Protein AF-A0A497MJ88-F1 (afdb_monomer)

Structure (mmCIF, N/CA/C/O backbone):
data_AF-A0A497MJ88-F1
#
_entry.id   AF-A0A497MJ88-F1
#
loop_
_atom_site.group_PDB
_atom_site.id
_atom_site.type_symbol
_atom_site.label_atom_id
_atom_site.label_alt_id
_atom_site.label_comp_id
_atom_site.label_asym_id
_atom_site.label_entity_id
_atom_site.label_seq_id
_atom_site.pdbx_PDB_ins_code
_atom_site.Cartn_x
_atom_site.Cartn_y
_atom_site.Cartn_z
_atom_site.occupancy
_atom_site.B_iso_or_equiv
_atom_site.auth_seq_id
_atom_site.auth_comp_id
_atom_site.auth_asym_id
_atom_site.auth_atom_id
_atom_site.pdbx_PDB_model_num
ATOM 1 N N . MET A 1 1 ? 22.634 -0.927 -23.221 1.00 44.06 1 MET A N 1
ATOM 2 C CA . MET A 1 1 ? 22.825 0.009 -22.081 1.00 44.06 1 MET A CA 1
ATOM 3 C C . MET A 1 1 ? 21.522 0.657 -21.545 1.00 44.06 1 MET A C 1
ATOM 5 O O . MET A 1 1 ? 21.605 1.577 -20.744 1.00 44.06 1 MET A O 1
ATOM 9 N N . LYS A 1 2 ? 20.305 0.177 -21.884 1.00 48.03 2 LYS A N 1
ATOM 10 C CA . LYS A 1 2 ? 19.028 0.819 -21.472 1.00 48.03 2 LYS A CA 1
ATOM 11 C C . LYS A 1 2 ? 18.479 0.427 -20.077 1.00 48.03 2 LYS A C 1
ATOM 13 O O . LYS A 1 2 ? 17.581 1.098 -19.585 1.00 48.03 2 LYS A O 1
ATOM 18 N N . LYS A 1 3 ? 19.014 -0.609 -19.409 1.00 45.78 3 LYS A N 1
ATOM 19 C CA . LYS A 1 3 ? 18.474 -1.135 -18.129 1.00 45.78 3 LYS A CA 1
ATOM 20 C C . LYS A 1 3 ? 18.735 -0.249 -16.894 1.00 45.78 3 LYS A C 1
ATOM 22 O O . LYS A 1 3 ? 17.919 -0.237 -15.982 1.00 45.78 3 LYS A O 1
ATOM 27 N N . ALA A 1 4 ? 19.826 0.522 -16.859 1.00 47.03 4 ALA A N 1
ATOM 28 C CA . ALA A 1 4 ? 20.227 1.268 -15.656 1.00 47.03 4 ALA A CA 1
ATOM 29 C C . ALA A 1 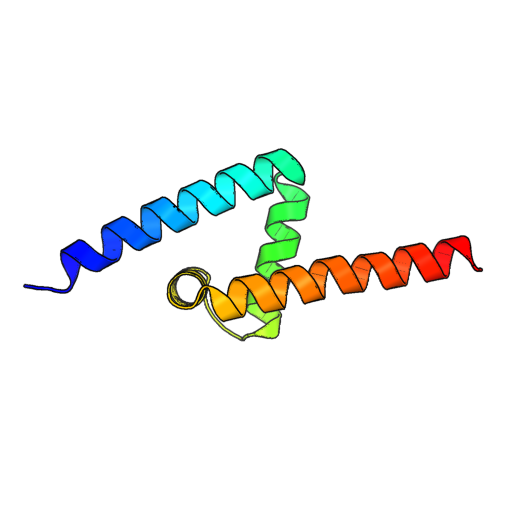4 ? 19.386 2.533 -15.386 1.00 47.03 4 ALA A C 1
ATOM 31 O O . ALA A 1 4 ? 19.165 2.897 -14.235 1.00 47.03 4 ALA A O 1
ATOM 32 N N . LYS A 1 5 ? 18.884 3.191 -16.441 1.00 43.22 5 LYS A N 1
ATOM 33 C CA . LYS A 1 5 ? 18.132 4.455 -16.327 1.00 43.22 5 LYS A CA 1
ATOM 34 C C . LYS A 1 5 ? 16.703 4.240 -15.809 1.00 43.22 5 LYS A C 1
ATOM 36 O O . LYS A 1 5 ? 16.210 5.048 -15.032 1.00 43.22 5 LYS A O 1
ATOM 41 N N . SER A 1 6 ? 16.091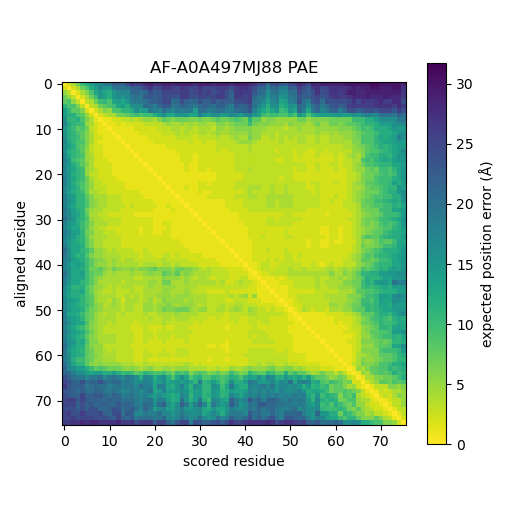 3.119 -16.197 1.00 54.16 6 SER A N 1
ATOM 42 C CA . SER A 1 6 ? 14.767 2.676 -15.740 1.00 54.16 6 SER A CA 1
ATOM 43 C C . SER A 1 6 ? 14.747 2.430 -14.223 1.00 54.16 6 SER A C 1
ATOM 45 O O . SER A 1 6 ? 13.899 2.957 -13.512 1.00 54.16 6 SER A O 1
ATOM 47 N N . ASN A 1 7 ? 15.774 1.758 -13.695 1.00 62.06 7 ASN A N 1
ATOM 48 C CA . ASN A 1 7 ? 15.847 1.350 -12.289 1.00 62.06 7 ASN A CA 1
ATOM 49 C C . ASN A 1 7 ? 15.920 2.533 -11.288 1.00 62.06 7 ASN A C 1
ATOM 51 O O . ASN A 1 7 ? 15.488 2.413 -10.148 1.00 62.06 7 ASN A O 1
ATOM 55 N N . ASN A 1 8 ? 16.430 3.703 -11.692 1.00 77.50 8 ASN A N 1
ATOM 56 C CA . ASN A 1 8 ? 16.516 4.871 -10.799 1.00 77.50 8 ASN A CA 1
ATOM 57 C C . ASN A 1 8 ? 15.154 5.570 -10.615 1.00 77.50 8 ASN A C 1
ATOM 59 O O . ASN A 1 8 ? 14.813 5.982 -9.509 1.00 77.50 8 ASN A O 1
ATOM 63 N N . ALA A 1 9 ? 14.344 5.663 -11.675 1.00 79.25 9 ALA A N 1
ATOM 64 C CA . ALA A 1 9 ? 13.035 6.314 -11.601 1.00 79.25 9 ALA A CA 1
ATOM 65 C C . ALA A 1 9 ? 12.071 5.557 -10.671 1.00 79.25 9 ALA A C 1
ATOM 67 O O . ALA A 1 9 ? 11.460 6.172 -9.799 1.00 79.25 9 ALA A O 1
ATOM 68 N N . TYR A 1 10 ? 12.010 4.225 -10.787 1.00 76.75 10 TYR A N 1
ATOM 69 C CA . TYR A 1 10 ? 11.165 3.396 -9.920 1.00 76.75 10 TYR A CA 1
ATOM 70 C C . TYR A 1 10 ? 11.574 3.476 -8.451 1.00 76.75 10 TYR A C 1
ATOM 72 O O . TYR A 1 10 ? 10.710 3.587 -7.590 1.00 76.75 10 TYR A O 1
ATOM 80 N N . LYS A 1 11 ? 12.878 3.527 -8.153 1.00 83.19 11 LYS A N 1
ATOM 81 C CA . LYS A 1 11 ? 13.361 3.707 -6.775 1.00 83.19 11 LYS A CA 1
ATOM 82 C C . LYS A 1 11 ? 12.931 5.038 -6.163 1.00 83.19 11 LYS A C 1
ATOM 84 O O . LYS A 1 11 ? 12.599 5.082 -4.985 1.00 83.19 11 LYS A O 1
ATOM 89 N N . ARG A 1 12 ? 12.915 6.118 -6.952 1.00 87.88 12 ARG A N 1
ATOM 90 C CA . ARG A 1 12 ? 12.436 7.429 -6.482 1.00 87.88 12 ARG A CA 1
ATOM 91 C C . ARG A 1 12 ? 10.935 7.416 -6.212 1.00 87.88 12 ARG A C 1
ATOM 93 O O . ARG A 1 12 ? 10.510 7.943 -5.194 1.00 87.88 12 ARG A O 1
ATOM 100 N N . ILE A 1 13 ? 10.153 6.794 -7.093 1.00 84.56 13 ILE A N 1
ATOM 101 C CA . ILE A 1 13 ? 8.704 6.646 -6.900 1.00 84.56 13 ILE A CA 1
ATOM 102 C C . ILE A 1 13 ? 8.415 5.793 -5.661 1.00 84.56 13 ILE A C 1
ATOM 104 O O . ILE A 1 13 ? 7.618 6.201 -4.825 1.00 84.56 13 ILE A O 1
ATOM 108 N N . ALA A 1 14 ? 9.110 4.665 -5.501 1.00 86.06 14 ALA A N 1
ATOM 109 C CA . ALA A 1 14 ? 8.996 3.804 -4.328 1.00 86.06 14 ALA A CA 1
ATOM 110 C C . ALA A 1 14 ? 9.302 4.563 -3.028 1.00 86.06 14 ALA A C 1
ATOM 112 O O . ALA A 1 14 ? 8.533 4.479 -2.079 1.00 86.06 14 ALA A O 1
ATOM 113 N N . ALA A 1 15 ? 10.380 5.354 -3.006 1.00 91.06 15 ALA A N 1
ATOM 114 C CA . ALA A 1 15 ? 10.738 6.167 -1.847 1.00 91.06 15 ALA A CA 1
ATOM 115 C C . ALA A 1 15 ? 9.670 7.223 -1.516 1.00 91.06 15 ALA A C 1
ATOM 117 O O . ALA A 1 15 ? 9.338 7.403 -0.350 1.00 91.06 15 ALA A O 1
ATOM 118 N N . LEU A 1 16 ? 9.101 7.886 -2.530 1.00 92.50 16 LEU A N 1
ATOM 119 C CA . LEU A 1 16 ? 8.022 8.859 -2.328 1.00 92.50 16 LEU A CA 1
ATOM 120 C C . LEU A 1 16 ? 6.752 8.196 -1.789 1.00 92.50 16 LEU A C 1
ATOM 122 O O . LEU A 1 16 ? 6.133 8.728 -0.872 1.00 92.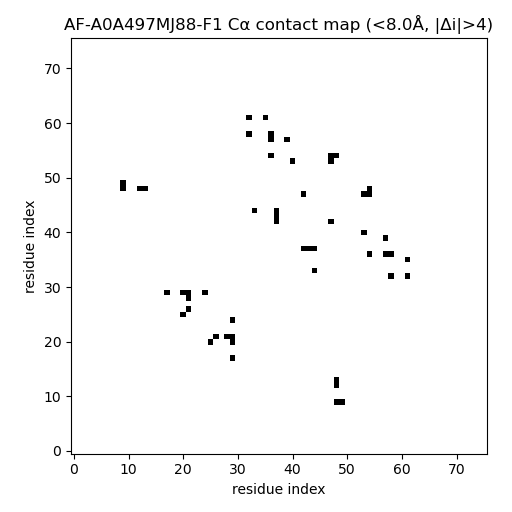50 16 LEU A O 1
ATOM 126 N N . ILE A 1 17 ? 6.367 7.038 -2.332 1.00 90.62 17 ILE A N 1
ATOM 127 C CA . ILE A 1 17 ? 5.216 6.270 -1.837 1.00 90.62 17 ILE A CA 1
ATOM 128 C C . ILE A 1 17 ? 5.441 5.875 -0.380 1.00 90.62 17 ILE A C 1
ATOM 130 O O . ILE A 1 17 ? 4.555 6.083 0.446 1.00 90.62 17 ILE A O 1
ATOM 134 N N . ASP A 1 18 ? 6.627 5.361 -0.061 1.00 92.44 18 ASP A N 1
ATOM 135 C CA . ASP A 1 18 ? 6.969 4.943 1.294 1.00 92.44 18 ASP A CA 1
ATOM 136 C C . ASP A 1 18 ? 6.938 6.111 2.281 1.00 92.44 18 ASP A C 1
ATOM 138 O O . ASP A 1 18 ? 6.354 6.006 3.358 1.00 92.44 18 ASP A O 1
ATOM 142 N N . GLU A 1 19 ? 7.481 7.263 1.893 1.00 96.19 19 GLU A N 1
ATOM 143 C CA . GLU A 1 19 ? 7.404 8.484 2.690 1.00 96.19 19 GLU A CA 1
ATOM 144 C C . GLU A 1 19 ? 5.948 8.898 2.950 1.00 96.19 19 GLU A C 1
ATOM 146 O O . GLU A 1 19 ? 5.577 9.164 4.097 1.00 96.19 19 GLU A O 1
ATOM 151 N N . GLN A 1 20 ? 5.103 8.923 1.912 1.00 95.38 20 GLN A N 1
ATOM 152 C CA . G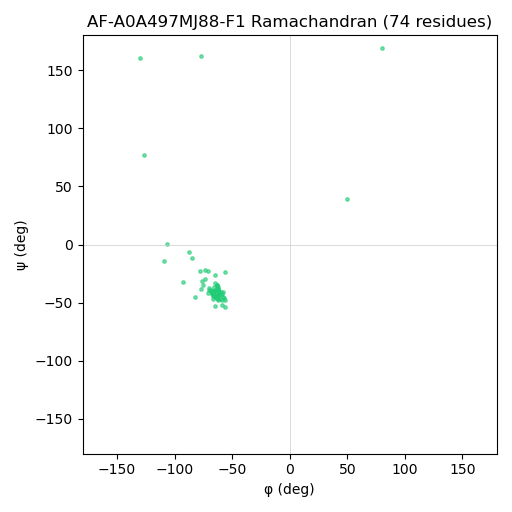LN A 1 20 ? 3.707 9.343 2.065 1.00 95.38 20 GLN A CA 1
ATOM 153 C C . GLN A 1 20 ? 2.890 8.355 2.902 1.00 95.38 20 GLN A C 1
ATOM 155 O O . GLN A 1 20 ? 2.123 8.786 3.764 1.00 95.38 20 GLN A O 1
ATOM 160 N N . LEU A 1 21 ? 3.066 7.045 2.705 1.00 92.81 21 LEU A N 1
ATOM 161 C CA . LEU A 1 21 ? 2.374 6.041 3.514 1.00 92.81 21 LEU A CA 1
ATOM 162 C C . LEU A 1 21 ? 2.789 6.133 4.982 1.00 92.81 21 LEU A C 1
ATOM 164 O O . LEU A 1 21 ? 1.920 6.197 5.852 1.00 92.81 21 LEU A O 1
ATOM 168 N N . ASN A 1 22 ? 4.091 6.250 5.259 1.00 95.88 22 ASN A N 1
ATOM 169 C CA . ASN A 1 22 ? 4.588 6.407 6.625 1.00 95.88 22 ASN A CA 1
ATOM 170 C C . ASN A 1 22 ? 4.073 7.693 7.282 1.00 95.88 22 ASN A C 1
ATOM 172 O O . ASN A 1 22 ? 3.774 7.689 8.475 1.00 95.88 22 ASN A O 1
ATOM 176 N N . LYS A 1 23 ? 3.935 8.785 6.522 1.00 95.56 23 LYS A N 1
ATOM 177 C CA . LYS A 1 23 ? 3.391 10.054 7.023 1.00 95.56 23 LYS A CA 1
ATOM 178 C C . LYS A 1 23 ? 1.900 9.969 7.361 1.00 95.56 23 LYS A C 1
ATOM 180 O O . LYS A 1 23 ? 1.476 10.578 8.338 1.00 95.56 23 LYS A O 1
ATOM 185 N N . ILE A 1 24 ? 1.113 9.255 6.556 1.00 93.56 24 ILE A N 1
ATOM 186 C CA . ILE A 1 24 ? -0.346 9.161 6.725 1.00 93.56 24 ILE A CA 1
ATOM 187 C C . ILE A 1 24 ? -0.716 8.109 7.774 1.00 93.56 24 ILE A C 1
ATOM 189 O O . ILE A 1 24 ? -1.571 8.356 8.620 1.00 93.56 24 ILE A O 1
ATOM 193 N N . PHE A 1 25 ? -0.085 6.937 7.717 1.00 90.06 25 PHE A N 1
ATOM 194 C CA . PHE A 1 25 ? -0.494 5.762 8.488 1.00 90.06 25 PHE A CA 1
ATOM 195 C C . PHE A 1 25 ? 0.474 5.398 9.621 1.00 90.06 25 PHE A C 1
ATOM 197 O O . PHE A 1 25 ? 0.122 4.610 10.495 1.00 90.06 25 PHE A O 1
ATOM 204 N N . GLY A 1 26 ? 1.689 5.950 9.633 1.00 93.62 26 GLY A N 1
ATOM 205 C CA . GLY A 1 26 ? 2.762 5.495 10.518 1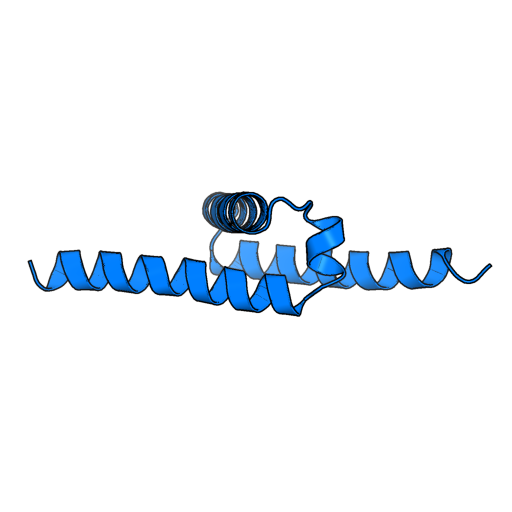.00 93.62 26 GLY A CA 1
ATOM 206 C C . GLY A 1 26 ? 3.470 4.241 9.991 1.00 93.62 26 GLY A C 1
ATOM 207 O O . GLY A 1 26 ? 3.023 3.592 9.039 1.00 93.62 26 GLY A O 1
ATOM 208 N N . LYS A 1 27 ? 4.603 3.894 10.611 1.00 93.38 27 LYS A N 1
ATOM 209 C CA . LYS A 1 27 ? 5.495 2.817 10.142 1.00 93.38 27 LYS A CA 1
ATOM 210 C C . LYS A 1 27 ? 4.853 1.440 10.246 1.00 93.38 27 LYS A C 1
ATOM 212 O O . LYS A 1 27 ? 4.957 0.620 9.335 1.00 93.38 27 LYS A O 1
ATOM 217 N N . GLU A 1 28 ? 4.171 1.190 11.352 1.00 91.69 28 GLU A N 1
ATOM 218 C CA . GLU A 1 28 ? 3.567 -0.094 11.681 1.00 91.69 28 GLU A CA 1
ATOM 219 C C . GLU A 1 28 ? 2.433 -0.424 10.709 1.00 91.69 28 GLU A C 1
ATOM 221 O O . GLU A 1 28 ? 2.397 -1.516 10.140 1.00 91.69 28 GLU A O 1
ATOM 226 N N . ALA A 1 29 ? 1.541 0.536 10.455 1.00 89.56 29 ALA A N 1
ATOM 227 C CA . ALA A 1 29 ? 0.438 0.351 9.520 1.00 89.56 29 ALA A CA 1
ATOM 228 C C . ALA A 1 29 ? 0.924 0.284 8.064 1.00 89.56 29 ALA A C 1
ATOM 230 O O . ALA A 1 29 ? 0.438 -0.549 7.299 1.00 89.56 29 ALA A O 1
ATOM 231 N N . THR A 1 30 ? 1.935 1.075 7.693 1.00 92.81 30 THR A N 1
ATOM 232 C CA . THR A 1 30 ? 2.576 0.986 6.368 1.00 92.81 30 THR A CA 1
ATOM 233 C C . THR A 1 30 ? 3.154 -0.408 6.118 1.00 92.81 30 THR A C 1
ATOM 235 O O . THR A 1 30 ? 2.931 -1.001 5.060 1.00 92.81 30 THR A O 1
ATOM 238 N N . LEU A 1 31 ? 3.806 -1.001 7.123 1.00 92.44 31 LEU A N 1
ATOM 239 C CA . LEU A 1 31 ? 4.303 -2.373 7.031 1.00 92.44 31 LEU A CA 1
ATOM 240 C C . LEU A 1 31 ? 3.169 -3.396 6.846 1.00 92.44 31 LEU A C 1
ATOM 242 O O . LEU A 1 31 ? 3.334 -4.368 6.104 1.00 92.44 31 LEU A O 1
ATOM 246 N N . LEU A 1 32 ? 2.022 -3.203 7.505 1.00 91.81 32 LEU A N 1
ATOM 247 C CA . LEU A 1 32 ? 0.851 -4.070 7.331 1.00 91.81 32 LEU A CA 1
ATOM 248 C C . LEU A 1 32 ? 0.264 -3.967 5.919 1.00 91.81 32 LEU A C 1
ATOM 250 O O . LEU A 1 32 ? -0.061 -5.003 5.334 1.00 91.81 32 LEU A O 1
ATOM 254 N N . ILE A 1 33 ? 0.195 -2.755 5.360 1.00 91.19 33 ILE A N 1
ATOM 255 C CA . ILE A 1 33 ? -0.219 -2.522 3.970 1.00 91.19 33 ILE A CA 1
ATOM 256 C C . ILE A 1 33 ? 0.683 -3.327 3.029 1.00 91.19 33 ILE A C 1
ATOM 258 O O . ILE A 1 33 ? 0.187 -4.153 2.265 1.00 91.19 33 ILE A O 1
ATOM 262 N N . TYR A 1 34 ? 2.007 -3.174 3.120 1.00 91.81 34 TYR A N 1
ATOM 263 C CA . TYR A 1 34 ? 2.922 -3.901 2.232 1.00 91.81 34 TYR A CA 1
ATOM 264 C C . TYR A 1 34 ? 2.832 -5.418 2.386 1.00 91.81 34 TYR A C 1
ATOM 266 O O . TYR A 1 34 ? 2.771 -6.128 1.382 1.00 91.81 34 TYR A O 1
ATOM 274 N N . LYS A 1 35 ? 2.744 -5.933 3.619 1.00 91.62 35 LYS A N 1
ATOM 275 C CA . LYS A 1 35 ? 2.559 -7.374 3.860 1.00 91.62 35 LYS A CA 1
ATOM 276 C C . LYS A 1 35 ? 1.276 -7.901 3.219 1.00 91.62 35 LYS A C 1
ATOM 278 O O . LYS A 1 35 ? 1.285 -8.993 2.649 1.00 91.62 35 LYS A O 1
ATOM 283 N N . TYR A 1 36 ? 0.184 -7.140 3.292 1.00 91.56 36 TYR A N 1
ATOM 284 C CA . TYR A 1 36 ? -1.066 -7.498 2.628 1.00 91.56 36 TYR A CA 1
ATOM 285 C C . TYR A 1 36 ? -0.895 -7.563 1.108 1.00 91.56 36 TYR A C 1
ATOM 287 O O . TYR A 1 36 ? -1.286 -8.555 0.494 1.00 91.56 36 TYR A O 1
ATOM 295 N N . LEU A 1 37 ? -0.274 -6.544 0.508 1.00 90.81 37 LEU A N 1
ATOM 296 C CA . LEU A 1 37 ? -0.072 -6.467 -0.940 1.00 90.81 37 LEU A CA 1
ATOM 297 C C . LEU A 1 37 ? 0.807 -7.609 -1.464 1.00 90.81 37 LEU A C 1
ATOM 299 O O . LEU A 1 37 ? 0.426 -8.291 -2.416 1.00 90.81 37 LEU A O 1
ATOM 303 N N . GLN A 1 38 ? 1.939 -7.869 -0.802 1.00 91.31 38 GLN A N 1
ATOM 304 C CA . GLN A 1 38 ? 2.840 -8.972 -1.151 1.00 91.31 38 GLN A CA 1
ATOM 305 C C . GLN A 1 38 ? 2.134 -10.325 -1.059 1.00 91.31 38 GLN A C 1
ATOM 307 O O . GLN A 1 38 ? 2.257 -11.155 -1.956 1.00 91.31 38 GLN A O 1
ATOM 312 N N . LYS A 1 39 ? 1.345 -10.542 0.003 1.00 90.69 39 LYS A N 1
ATOM 3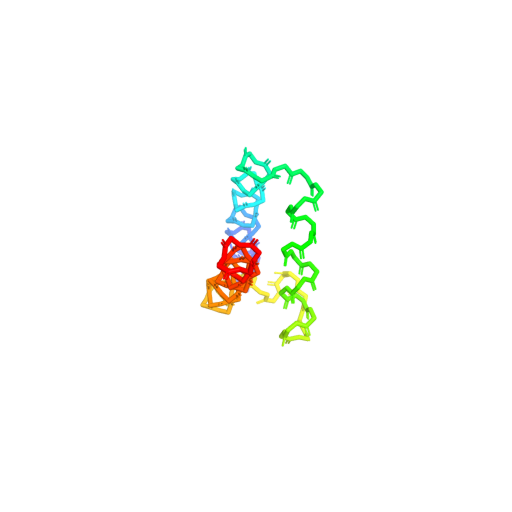13 C CA . LYS A 1 39 ? 0.577 -11.780 0.177 1.00 90.69 39 LYS A CA 1
ATOM 314 C C . LYS A 1 39 ? -0.514 -11.933 -0.885 1.00 90.69 39 LYS A C 1
A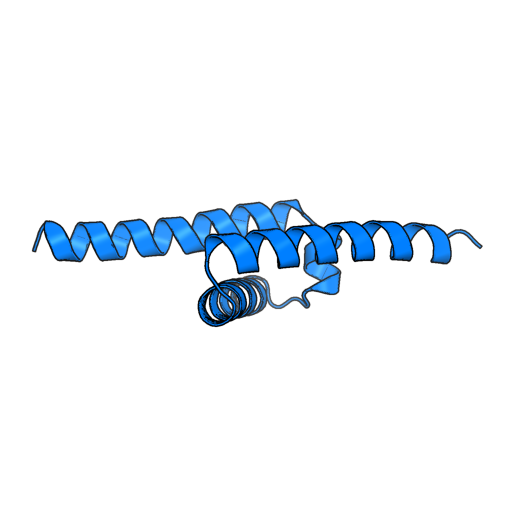TOM 316 O O . LYS A 1 39 ? -0.734 -13.043 -1.358 1.00 90.69 39 LYS A O 1
ATOM 321 N N . LYS A 1 40 ? -1.199 -10.845 -1.248 1.00 89.75 40 LYS A N 1
ATOM 322 C CA . LYS A 1 40 ? -2.305 -10.860 -2.216 1.00 89.75 40 LYS A CA 1
ATOM 323 C C . LYS A 1 40 ? -1.838 -11.176 -3.637 1.00 89.75 40 LYS A C 1
ATOM 325 O O . LYS A 1 40 ? -2.524 -11.920 -4.330 1.00 89.75 40 LYS A O 1
ATOM 330 N N . TYR A 1 41 ? -0.696 -10.634 -4.054 1.00 89.62 41 TYR A N 1
ATOM 331 C CA . TYR A 1 41 ? -0.200 -10.771 -5.429 1.00 89.62 41 TYR A CA 1
ATOM 332 C C . TYR A 1 41 ? 0.992 -11.721 -5.582 1.00 89.62 41 TYR A C 1
ATOM 334 O O . TYR A 1 41 ? 1.475 -11.896 -6.695 1.00 89.62 41 TYR A O 1
ATOM 342 N N . ALA A 1 42 ? 1.459 -12.334 -4.488 1.00 90.12 42 ALA A N 1
ATOM 343 C CA . ALA A 1 42 ? 2.624 -13.219 -4.466 1.00 90.12 42 ALA A CA 1
ATOM 344 C C . ALA A 1 42 ? 3.861 -12.608 -5.160 1.00 90.12 42 ALA A C 1
ATOM 346 O O . ALA A 1 42 ? 4.592 -13.301 -5.865 1.00 90.12 42 ALA A O 1
ATOM 347 N N . CYS A 1 43 ? 4.084 -11.303 -4.967 1.00 84.88 43 CYS A N 1
ATOM 348 C CA . CYS A 1 43 ? 5.166 -10.551 -5.600 1.00 84.88 43 CYS A CA 1
ATOM 349 C C . CYS A 1 43 ? 5.973 -9.727 -4.590 1.00 84.88 43 CYS A C 1
ATOM 351 O O . CYS A 1 43 ? 5.532 -9.433 -3.473 1.00 84.88 43 CYS A O 1
ATOM 353 N N . THR A 1 44 ? 7.182 -9.352 -4.994 1.00 86.12 44 THR A N 1
ATOM 354 C CA . THR A 1 44 ? 8.054 -8.440 -4.249 1.00 86.12 44 THR A CA 1
ATOM 355 C C . THR A 1 44 ? 7.597 -6.988 -4.401 1.00 86.12 44 THR A C 1
ATOM 357 O O . THR A 1 44 ? 6.875 -6.633 -5.332 1.00 86.12 44 THR A O 1
ATOM 360 N N . MET A 1 45 ? 8.051 -6.107 -3.503 1.00 81.62 45 MET A N 1
ATOM 361 C CA . MET A 1 45 ? 7.754 -4.675 -3.636 1.00 81.62 45 MET A CA 1
ATOM 362 C C . MET A 1 45 ? 8.367 -4.076 -4.907 1.00 81.62 45 MET A C 1
ATOM 364 O O . MET A 1 45 ? 7.737 -3.236 -5.537 1.00 81.62 45 MET A O 1
ATOM 368 N N . ASP A 1 46 ? 9.548 -4.536 -5.328 1.00 81.31 46 ASP A N 1
ATOM 369 C CA . ASP A 1 46 ? 10.183 -4.069 -6.566 1.00 81.31 46 ASP A CA 1
ATOM 370 C C . ASP A 1 46 ? 9.330 -4.390 -7.803 1.00 81.31 46 ASP A C 1
ATOM 372 O O . ASP A 1 46 ? 9.138 -3.531 -8.664 1.00 81.31 46 ASP A O 1
ATOM 376 N N . GLU A 1 47 ? 8.769 -5.599 -7.879 1.00 83.19 47 GLU A N 1
ATOM 377 C CA . GLU A 1 47 ? 7.836 -5.996 -8.945 1.00 83.19 47 GLU A CA 1
ATOM 378 C C . GLU A 1 47 ? 6.528 -5.202 -8.871 1.00 83.19 47 GLU A C 1
ATOM 380 O O . GLU A 1 47 ? 5.970 -4.800 -9.893 1.00 83.19 47 GLU A O 1
ATOM 385 N N . MET A 1 48 ? 6.066 -4.913 -7.658 1.00 83.81 48 MET A N 1
ATOM 386 C CA . MET A 1 48 ? 4.863 -4.123 -7.425 1.00 83.81 48 MET A CA 1
ATOM 387 C C . MET A 1 48 ? 5.027 -2.666 -7.869 1.00 83.81 48 MET A C 1
ATOM 389 O O . MET A 1 48 ? 4.133 -2.117 -8.503 1.00 83.81 48 MET A O 1
ATOM 393 N N . TYR A 1 49 ? 6.187 -2.050 -7.631 1.00 81.81 49 TYR A N 1
ATOM 394 C CA . TYR A 1 49 ? 6.477 -0.696 -8.115 1.00 81.81 49 TYR A CA 1
ATOM 395 C C . TYR A 1 49 ? 6.679 -0.628 -9.632 1.00 81.81 49 TYR A C 1
ATOM 397 O O . TYR A 1 49 ? 6.483 0.431 -10.232 1.00 81.81 49 TYR A O 1
ATOM 405 N N . GLN A 1 50 ? 7.030 -1.743 -10.277 1.00 83.44 50 GLN A N 1
ATOM 406 C CA . GLN A 1 50 ? 7.035 -1.835 -11.740 1.00 83.44 50 GLN A CA 1
ATOM 407 C C . GLN A 1 50 ? 5.619 -1.915 -12.326 1.00 83.44 50 GLN A C 1
ATOM 409 O O . GLN A 1 50 ? 5.427 -1.541 -13.483 1.00 83.44 50 GLN A O 1
ATOM 414 N N . ASN A 1 51 ? 4.630 -2.331 -11.530 1.00 85.94 51 ASN A N 1
ATOM 415 C CA . ASN A 1 51 ? 3.225 -2.385 -11.912 1.00 85.94 51 ASN A CA 1
ATOM 416 C C . ASN A 1 51 ? 2.338 -1.632 -10.905 1.00 85.94 51 ASN A C 1
ATOM 418 O O . ASN A 1 51 ? 1.630 -2.220 -10.085 1.00 85.94 51 ASN A O 1
ATOM 422 N N . MET A 1 52 ? 2.353 -0.301 -11.013 1.00 85.88 52 MET A N 1
ATOM 423 C CA . MET A 1 52 ? 1.596 0.598 -10.136 1.00 85.88 52 MET A CA 1
ATOM 424 C C . MET A 1 52 ? 0.087 0.319 -10.098 1.00 85.88 52 MET A C 1
ATOM 426 O O . MET A 1 52 ? -0.550 0.653 -9.104 1.00 85.88 52 MET A O 1
ATOM 430 N N . GLN A 1 53 ? -0.482 -0.318 -11.126 1.00 89.69 53 GLN A N 1
ATOM 431 C CA . GLN A 1 53 ? -1.891 -0.704 -11.123 1.00 89.69 53 GLN A CA 1
ATOM 432 C C . GLN A 1 53 ? -2.192 -1.732 -10.020 1.00 89.69 53 GLN A C 1
ATOM 434 O O . GLN A 1 53 ? -3.130 -1.542 -9.244 1.00 89.69 53 GLN A O 1
ATOM 439 N N . LEU A 1 54 ? -1.347 -2.762 -9.876 1.00 88.44 54 LEU A N 1
ATOM 440 C CA . LEU A 1 54 ? -1.482 -3.762 -8.807 1.00 88.44 54 LEU A CA 1
ATOM 441 C C . LEU A 1 54 ? -1.367 -3.121 -7.423 1.00 88.44 54 LEU A C 1
ATOM 443 O O . LEU A 1 54 ? -2.126 -3.462 -6.511 1.00 88.44 54 LEU A O 1
ATOM 447 N N . PHE A 1 55 ? -0.448 -2.162 -7.280 1.00 89.25 55 PHE A N 1
ATOM 448 C CA . PHE A 1 55 ? -0.305 -1.391 -6.051 1.00 89.25 55 PHE A CA 1
ATOM 449 C C . PHE A 1 55 ? -1.603 -0.645 -5.711 1.00 89.25 55 PHE A C 1
ATOM 451 O O . PHE A 1 55 ? -2.123 -0.794 -4.604 1.00 89.25 55 PHE A O 1
ATOM 458 N N . THR A 1 56 ? -2.166 0.115 -6.658 1.00 89.81 56 THR A N 1
ATOM 459 C CA . THR A 1 56 ? -3.383 0.908 -6.421 1.00 89.81 56 THR A CA 1
ATOM 460 C C . THR A 1 56 ? -4.609 0.046 -6.131 1.00 89.81 56 THR A C 1
ATOM 462 O O . THR A 1 56 ? -5.333 0.328 -5.177 1.00 89.81 56 THR A O 1
ATOM 465 N N . GLU A 1 57 ? -4.817 -1.035 -6.887 1.00 91.75 57 GLU A N 1
ATOM 466 C CA . GLU A 1 57 ? -5.940 -1.963 -6.681 1.00 91.75 57 GLU A CA 1
ATOM 467 C C . GLU A 1 57 ? -5.815 -2.691 -5.338 1.00 91.75 57 GLU A C 1
ATOM 469 O O . GLU A 1 57 ? -6.788 -2.871 -4.599 1.00 91.75 57 GLU A O 1
ATOM 474 N N . GLY A 1 58 ? -4.592 -3.084 -4.977 1.00 90.06 58 GLY A N 1
ATOM 475 C CA . GLY A 1 58 ? -4.319 -3.715 -3.695 1.00 90.06 58 GLY A CA 1
ATOM 476 C C . GLY A 1 58 ? -4.538 -2.772 -2.514 1.00 90.06 58 GLY A C 1
ATOM 477 O O . GLY A 1 58 ? -5.135 -3.184 -1.518 1.00 90.06 58 GLY A O 1
ATOM 478 N N . LEU A 1 59 ? -4.103 -1.514 -2.627 1.00 91.19 59 LEU A N 1
ATOM 479 C CA . LEU A 1 59 ? -4.281 -0.508 -1.580 1.00 91.19 59 LEU A CA 1
ATOM 480 C C . LEU A 1 59 ? -5.763 -0.174 -1.381 1.00 91.19 59 LEU A C 1
ATOM 482 O O . LEU A 1 59 ? -6.232 -0.151 -0.244 1.00 91.19 59 LEU A O 1
ATOM 486 N N . GLN A 1 60 ? -6.522 0.003 -2.468 1.00 90.94 60 GLN A N 1
ATOM 487 C CA . GLN A 1 60 ? -7.979 0.169 -2.398 1.00 90.94 60 GLN A CA 1
ATOM 488 C C . GLN A 1 60 ? -8.647 -1.028 -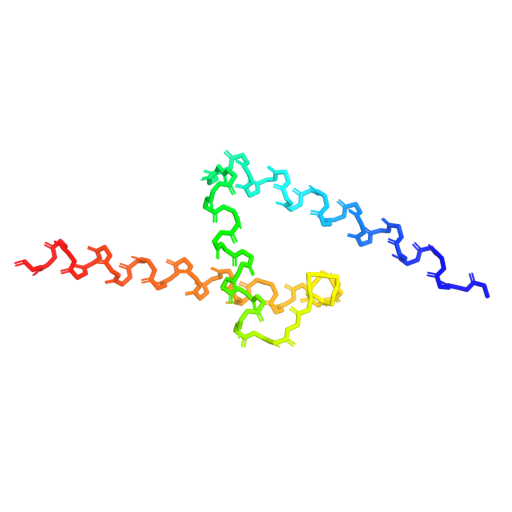1.721 1.00 90.94 60 GLN A C 1
ATOM 490 O O . GLN A 1 60 ? -9.482 -0.853 -0.836 1.00 90.94 60 GLN A O 1
ATOM 495 N N . SER A 1 61 ? -8.244 -2.247 -2.083 1.00 90.81 61 SER A N 1
ATOM 496 C CA . SER A 1 61 ? -8.767 -3.464 -1.464 1.00 90.81 61 SER A CA 1
ATOM 497 C C . SER A 1 61 ? -8.439 -3.558 0.029 1.00 90.81 61 SER A C 1
ATOM 499 O O . SER A 1 61 ? -9.285 -4.011 0.800 1.00 90.81 61 SER A O 1
ATOM 501 N N . PHE A 1 62 ? -7.236 -3.156 0.446 1.00 89.12 62 PHE A N 1
ATOM 502 C CA . PHE A 1 62 ? -6.836 -3.146 1.853 1.00 89.12 62 PHE A CA 1
ATOM 503 C C . PHE A 1 62 ? -7.680 -2.152 2.656 1.00 89.12 62 PHE A C 1
ATOM 505 O O . PHE A 1 62 ? -8.312 -2.530 3.643 1.00 89.12 62 PHE A O 1
ATOM 512 N N . LEU A 1 63 ? -7.756 -0.901 2.196 1.00 86.69 63 LEU A N 1
ATOM 513 C CA . LEU A 1 63 ? -8.501 0.157 2.881 1.00 86.69 63 LEU A CA 1
ATOM 514 C C . LEU A 1 63 ? -10.010 -0.128 2.898 1.00 86.69 63 LEU A C 1
ATOM 516 O O . LEU A 1 63 ? -10.659 0.042 3.929 1.00 86.69 63 LEU A O 1
ATOM 520 N N . GLY A 1 64 ? -10.556 -0.652 1.796 1.00 84.81 64 GLY A N 1
ATOM 521 C CA . GLY A 1 64 ? -11.952 -1.083 1.712 1.00 84.81 64 GLY A CA 1
ATOM 522 C C . GLY A 1 64 ? -12.279 -2.235 2.664 1.00 84.81 64 GLY A C 1
ATOM 523 O O . GLY A 1 64 ? -13.351 -2.250 3.261 1.00 84.81 64 GLY A O 1
ATOM 524 N N . SER A 1 65 ? -11.342 -3.167 2.888 1.00 77.25 65 SER A N 1
ATOM 525 C CA . SER A 1 65 ? -11.542 -4.238 3.875 1.00 77.25 65 SER A CA 1
ATOM 526 C C . SER A 1 65 ? -11.652 -3.706 5.309 1.00 77.25 65 SER A C 1
ATOM 528 O O . SER A 1 65 ? -12.429 -4.235 6.099 1.00 77.25 65 SER A O 1
ATOM 530 N N .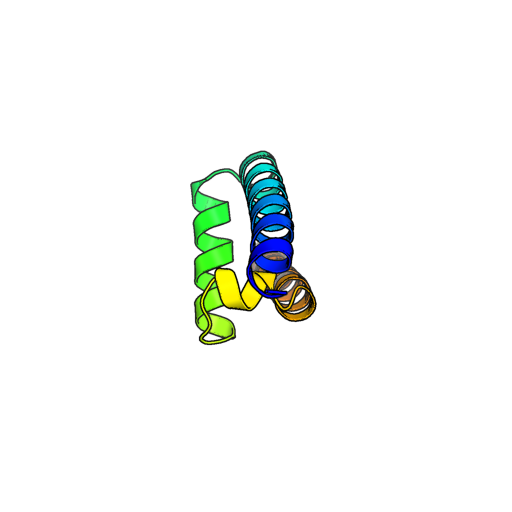 GLY A 1 66 ? -10.938 -2.620 5.628 1.00 66.50 66 GLY A N 1
ATOM 531 C CA . GLY A 1 66 ? -11.051 -1.925 6.911 1.00 66.50 66 GLY A CA 1
ATOM 532 C C . GLY A 1 66 ? -12.378 -1.184 7.067 1.00 66.50 66 GLY A C 1
ATOM 533 O O . GLY A 1 66 ? -12.982 -1.254 8.135 1.00 66.50 66 GLY A O 1
ATOM 534 N N . ALA A 1 67 ? -12.874 -0.548 6.000 1.00 62.47 67 ALA A N 1
ATOM 535 C CA . ALA A 1 67 ? -14.195 0.085 6.001 1.00 62.47 67 ALA A CA 1
ATOM 536 C C . ALA A 1 67 ? -15.304 -0.924 6.343 1.00 62.47 67 ALA A C 1
ATOM 538 O O . ALA A 1 67 ? -16.155 -0.626 7.174 1.00 62.47 67 ALA A O 1
ATOM 539 N N . ILE A 1 68 ? -15.220 -2.148 5.808 1.00 58.06 68 ILE A N 1
ATOM 540 C CA . ILE A 1 68 ? -16.157 -3.239 6.125 1.00 58.06 68 ILE A CA 1
ATOM 541 C C . ILE A 1 68 ? -16.078 -3.644 7.607 1.00 58.06 68 ILE A C 1
ATOM 543 O O . ILE A 1 68 ? -17.096 -3.962 8.218 1.00 58.06 68 ILE A O 1
ATOM 547 N N . VAL A 1 69 ? -14.882 -3.660 8.208 1.00 59.16 69 VAL A N 1
ATOM 548 C CA . VAL A 1 69 ? -14.714 -4.008 9.632 1.00 59.16 69 VAL A CA 1
ATOM 549 C C . VAL A 1 69 ? -15.260 -2.906 10.544 1.00 59.16 69 VAL A C 1
ATOM 551 O O . VAL A 1 69 ? -15.933 -3.220 11.521 1.00 59.16 69 VAL A O 1
ATOM 554 N N . VAL A 1 70 ? -15.019 -1.632 10.218 1.00 58.56 70 VAL A N 1
ATOM 555 C CA . VAL A 1 70 ? -15.558 -0.488 10.976 1.00 58.56 70 VAL A CA 1
ATOM 556 C C . VAL A 1 70 ? -17.079 -0.415 10.851 1.00 58.56 70 VAL A C 1
ATOM 558 O O . VAL A 1 70 ? -17.762 -0.267 11.858 1.00 58.56 70 VAL A O 1
ATOM 561 N N . GLU A 1 71 ? -17.617 -0.585 9.644 1.00 55.88 71 GLU A N 1
ATOM 562 C CA . GLU A 1 71 ? -19.062 -0.645 9.401 1.00 55.88 71 GLU A CA 1
ATOM 563 C C . GLU A 1 71 ? -19.720 -1.753 10.233 1.00 55.88 71 GLU A C 1
ATOM 565 O O . GLU A 1 71 ? -20.694 -1.499 10.941 1.00 55.88 71 GLU A O 1
ATOM 570 N N . LYS A 1 72 ? -19.141 -2.961 10.231 1.00 54.88 72 LYS A N 1
ATOM 571 C CA . LYS A 1 72 ? -19.639 -4.077 11.047 1.00 54.88 72 LYS A CA 1
ATOM 572 C C . LYS A 1 72 ? -19.565 -3.819 12.546 1.00 54.88 72 LYS A C 1
ATOM 574 O O . LYS A 1 72 ? -20.438 -4.308 13.240 1.00 54.88 72 LYS A O 1
ATOM 579 N N . ALA A 1 73 ? -18.550 -3.106 13.032 1.00 56.66 73 ALA A N 1
ATOM 580 C CA . ALA A 1 73 ? -18.383 -2.814 14.457 1.00 56.66 73 ALA A CA 1
ATOM 581 C C . ALA A 1 73 ? -19.297 -1.684 14.966 1.00 56.66 73 ALA A C 1
ATOM 583 O O . ALA A 1 73 ? -19.535 -1.593 16.164 1.00 56.66 73 ALA A O 1
ATOM 584 N N . VAL A 1 74 ? -19.771 -0.804 14.076 1.00 58.91 74 VAL A N 1
ATOM 585 C CA . VAL A 1 74 ? -20.677 0.310 14.414 1.00 58.91 74 VAL A CA 1
ATOM 586 C C . VAL A 1 74 ? -22.151 -0.078 14.248 1.00 58.91 74 VAL A C 1
ATOM 588 O O . VAL A 1 74 ? -22.996 0.430 14.978 1.00 58.91 74 VAL A O 1
ATOM 591 N N . LEU A 1 75 ? -22.470 -0.953 13.288 1.00 60.66 75 LEU A N 1
ATOM 592 C CA . LEU A 1 75 ? -23.833 -1.451 13.048 1.00 60.66 75 LEU A CA 1
ATOM 593 C C . LEU A 1 75 ? -24.199 -2.697 13.877 1.00 60.66 75 LEU A C 1
ATOM 595 O O . LEU A 1 75 ? -25.345 -3.144 13.809 1.00 60.66 75 LEU A O 1
ATOM 599 N N . SER A 1 76 ? -23.242 -3.270 14.613 1.00 48.22 76 SER A N 1
ATOM 600 C CA . SER A 1 76 ? -23.456 -4.330 15.611 1.00 48.22 76 SER A CA 1
ATOM 601 C C . SER A 1 76 ? -23.783 -3.753 16.980 1.00 48.22 76 SER A C 1
ATOM 603 O O . SER A 1 76 ? -24.720 -4.275 17.620 1.00 48.22 76 SER A O 1
#

Foldseek 3Di:
DPPPVVLVVLVVVLVVVLVVCCVPPNDVVSVVLLVQLCVVVVDDVSVCSVPVVSSVVSNCVVVVVVVVVVVVVVVD

Solvent-accessible surface area (backbone atoms only — not comparable to full-atom values): 4338 Å² total; per-residue (Å²): 133,74,70,68,67,58,57,54,55,49,52,52,52,50,50,52,52,51,53,52,40,34,72,75,57,31,65,71,52,37,52,52,52,51,54,51,43,30,66,74,68,76,47,53,69,72,60,36,62,75,36,56,65,61,45,52,56,41,51,52,52,53,57,49,54,50,52,54,52,54,51,52,68,71,77,103

Secondary structure (DSSP, 8-state):
--HHHHHHHHHHHHHHHHHHHHHHHHHHHHHHHHHHHHHHHT--HHHHHH-HHHHHHHHHHHHHHHHHHHHHHH--

Mean predicted aligned error: 7.79 Å

Sequence (76 aa):
MKKAKSNNAYKRIAALIDEQLNKIFGKEATLLIYKYLQKKYACTMDEMYQNMQLFTEGLQSFLGSGAIVVEKAVLS

Radius of gyration: 14.84 Å; Cα contacts (8 Å, |Δi|>4): 27; chains: 1; bounding box: 47×23×38 Å

pLDDT: mean 80.62, std 15.38, range [43.22, 96.19]